Protein AF-A0A2A4NYG7-F1 (afdb_monomer_lite)

Secondary structure (DSSP, 8-state):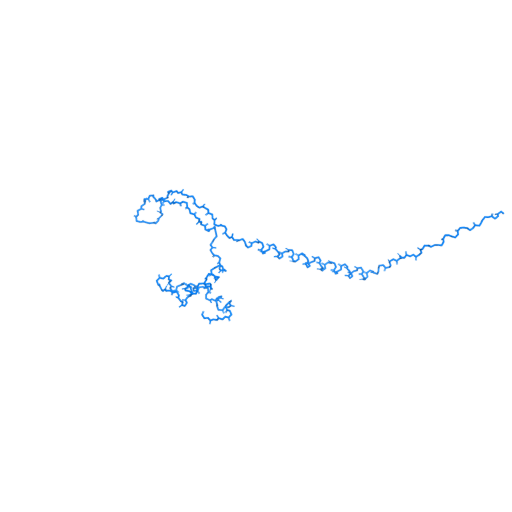
-------------------HHHHHHHHHHHHHHHHHHHHHHHHHHHHHT------EEEPPEEE--SSSS--PPEEE--EEE-SSPPPHHHHHHHHHH-GGGSTTTS-TTT--TTTTGGGHHHHHHH-SS--

pLDDT: mean 77.22, std 18.66, range [37.69, 97.88]

Radius of gyration: 35.85 Å; chains: 1; bounding box: 43×111×73 Å

Sequence (131 aa):
MLILKKRGLLPSFFRISTNKRTYRSIKMDRIMNIIVLISLLLTSIVIAAQGNSAMKIVKAGRFVPLYGSDSTAVYVRDFMMDVYPVSQQKNLEFVAKYSKWRRSNVLALFADKNYLRKNIRYTSLSMPNGL

Foldseek 3Di:
DDDDDDDPDDDPPDPPPPDPVNVVVVVVVVVVVVVVVVVVVVVVVVVVPPDDQFWDKDAWDWDQDPDDPDSDIDTDHIDTGGPDPDDPVNVVVVCVVPVCLPPVNDDCVVDPPCRCVVVVVVVVVPDPDDD

Structure (mmCIF, N/CA/C/O backbone):
data_AF-A0A2A4NYG7-F1
#
_entry.id   AF-A0A2A4NYG7-F1
#
loop_
_atom_site.group_PDB
_atom_site.id
_atom_site.type_symbol
_atom_site.label_atom_id
_atom_site.label_alt_id
_atom_site.label_comp_id
_atom_site.label_asym_id
_atom_site.label_entity_id
_atom_site.label_seq_id
_atom_site.pdbx_PDB_ins_code
_atom_site.Cartn_x
_atom_site.Cartn_y
_atom_site.Cartn_z
_atom_site.occupancy
_atom_site.B_iso_or_equiv
_atom_site.auth_seq_id
_atom_site.auth_comp_id
_atom_site.auth_asym_id
_atom_site.auth_atom_id
_atom_site.pdbx_PDB_model_num
ATOM 1 N N . MET A 1 1 ? -4.332 91.429 53.562 1.00 40.81 1 MET A N 1
ATOM 2 C CA . MET A 1 1 ? -4.428 91.346 52.090 1.00 40.81 1 MET A CA 1
ATOM 3 C C . MET A 1 1 ? -5.025 89.989 51.733 1.00 40.81 1 MET A C 1
ATOM 5 O O . MET A 1 1 ? -4.363 88.975 51.907 1.00 40.81 1 MET A O 1
ATOM 9 N N . LEU A 1 2 ? -6.318 89.970 51.389 1.00 39.88 2 LEU A N 1
ATOM 10 C CA . LEU A 1 2 ? -7.054 88.788 50.926 1.00 39.88 2 LEU A CA 1
ATOM 11 C C . LEU A 1 2 ? -6.477 88.295 49.598 1.00 39.88 2 LEU A C 1
ATOM 13 O O . LEU A 1 2 ? -6.427 89.111 48.687 1.00 39.88 2 LEU A O 1
ATOM 17 N N . ILE A 1 3 ? -6.220 86.989 49.440 1.00 43.78 3 ILE A N 1
ATOM 18 C CA . ILE A 1 3 ? -6.522 86.277 48.184 1.00 43.78 3 ILE A CA 1
ATOM 19 C C . ILE A 1 3 ? -7.054 84.872 48.504 1.00 43.78 3 ILE A C 1
ATOM 21 O O . ILE A 1 3 ? -6.492 84.103 49.279 1.00 43.78 3 ILE A O 1
ATOM 25 N N . LEU A 1 4 ? -8.200 84.597 47.890 1.00 39.00 4 LEU A N 1
ATOM 26 C CA . LEU A 1 4 ? -9.071 83.441 48.007 1.00 39.00 4 LEU A CA 1
ATOM 27 C C . LEU A 1 4 ? -8.573 82.213 47.221 1.00 39.00 4 LEU A C 1
ATOM 29 O O . LEU A 1 4 ? -8.166 82.312 46.071 1.00 39.00 4 LEU A O 1
ATOM 33 N N . LYS A 1 5 ? -8.756 81.039 47.838 1.00 46.88 5 LYS A N 1
ATOM 34 C CA . LYS A 1 5 ? -9.448 79.850 47.298 1.00 46.88 5 LYS A CA 1
ATOM 35 C C . LYS A 1 5 ? -9.287 79.561 45.792 1.00 46.88 5 LYS A C 1
ATOM 37 O O . LYS A 1 5 ? -10.016 80.105 44.969 1.00 46.88 5 LYS A O 1
ATOM 42 N N . LYS A 1 6 ? -8.557 78.486 45.470 1.00 45.91 6 LYS A N 1
ATOM 43 C CA . LYS A 1 6 ? -8.912 77.609 44.340 1.00 45.91 6 LYS A CA 1
ATOM 44 C C . LYS A 1 6 ? -9.155 76.185 44.846 1.00 45.91 6 LYS A C 1
ATOM 46 O O . LYS A 1 6 ? -8.241 75.383 44.991 1.00 45.91 6 LYS A O 1
ATOM 51 N N . ARG A 1 7 ? -10.424 75.893 45.156 1.00 48.53 7 ARG A N 1
ATOM 52 C CA . ARG A 1 7 ? -10.937 74.523 45.290 1.00 48.53 7 ARG A CA 1
ATOM 53 C C . ARG A 1 7 ? -11.093 73.956 43.878 1.00 48.53 7 ARG A C 1
ATOM 55 O O . ARG A 1 7 ? -12.032 74.332 43.186 1.00 48.53 7 ARG A O 1
ATOM 62 N N . GLY A 1 8 ? -10.182 73.080 43.465 1.00 45.66 8 GLY A N 1
ATOM 63 C CA . GLY A 1 8 ? -10.391 72.170 42.339 1.00 45.66 8 GLY A CA 1
ATOM 64 C C . GLY A 1 8 ? -11.018 70.877 42.853 1.00 45.66 8 GLY A C 1
ATOM 65 O O . GLY A 1 8 ? -10.318 70.013 43.370 1.00 45.66 8 GLY A O 1
ATOM 66 N N . LEU A 1 9 ? -12.344 70.787 42.778 1.00 48.47 9 LEU A N 1
ATOM 67 C CA . LEU A 1 9 ? -13.131 69.597 43.092 1.00 48.47 9 LEU A CA 1
ATOM 68 C C . LEU A 1 9 ? -13.147 68.650 41.876 1.00 48.47 9 LEU A C 1
ATOM 70 O O . LEU A 1 9 ? -13.833 68.948 40.910 1.00 48.47 9 LEU A O 1
ATOM 74 N N . LEU A 1 10 ? -12.398 67.542 42.003 1.00 54.53 10 LEU A N 1
ATOM 75 C CA . LEU A 1 10 ? -12.658 66.147 41.576 1.00 54.53 10 LEU A CA 1
ATOM 76 C C . LEU A 1 10 ? -12.933 65.842 40.075 1.00 54.53 10 LEU A C 1
ATOM 78 O O . LEU A 1 10 ? -13.597 66.593 39.375 1.00 54.53 10 LEU A O 1
ATOM 82 N N . PRO A 1 11 ? -12.478 64.670 39.584 1.00 43.66 11 PRO A N 1
ATOM 83 C CA . PRO A 1 11 ? -13.258 63.467 39.838 1.00 43.66 11 PRO A CA 1
ATOM 84 C C . PRO A 1 11 ? -12.432 62.379 40.533 1.00 43.66 11 PRO A C 1
ATOM 86 O O . PRO A 1 11 ? -11.505 61.797 39.974 1.00 43.66 11 PRO A O 1
ATOM 89 N N . SER A 1 12 ? -12.848 62.031 41.747 1.00 56.56 12 SER A N 1
ATOM 90 C CA . SER A 1 12 ? -12.630 60.718 42.348 1.00 56.56 12 SER A CA 1
ATOM 91 C C . SER A 1 12 ? -13.441 59.684 41.565 1.00 56.56 12 SER A C 1
ATOM 93 O O . SER A 1 12 ? -14.465 59.204 42.044 1.00 56.56 12 SER A O 1
ATOM 95 N N . PHE A 1 13 ? -13.050 59.390 40.330 1.00 51.66 13 PHE A N 1
ATOM 96 C CA . PHE A 1 13 ? -13.732 58.389 39.526 1.00 51.66 13 PHE A CA 1
ATOM 97 C C . PHE A 1 13 ? -12.738 57.333 39.073 1.00 51.66 13 PHE A C 1
ATOM 99 O O . PHE A 1 13 ? -11.711 57.611 38.464 1.00 51.66 13 PHE A O 1
ATOM 106 N N . PHE A 1 14 ? -13.097 56.1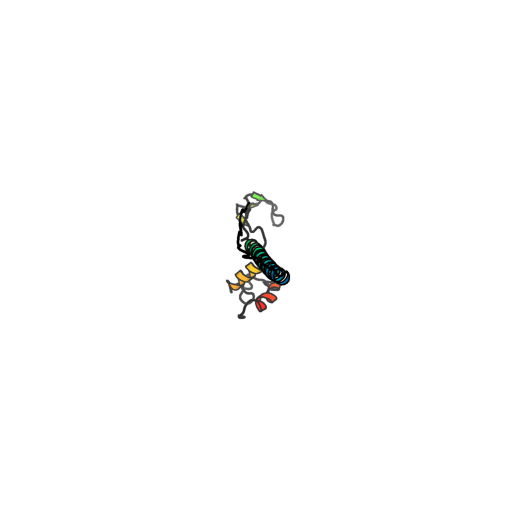03 39.434 1.00 50.50 14 PHE A N 1
ATOM 107 C CA . PHE A 1 14 ? -12.448 54.852 39.079 1.00 50.50 14 PHE A CA 1
ATOM 108 C C . PHE A 1 14 ? -11.095 54.565 39.744 1.00 50.50 14 PHE A C 1
ATOM 110 O O . PHE A 1 14 ? -10.102 54.225 39.106 1.00 50.50 14 PHE A O 1
ATOM 117 N N . ARG A 1 15 ? -11.099 54.501 41.084 1.00 48.84 15 ARG A N 1
ATOM 118 C CA . ARG A 1 15 ? -10.218 53.537 41.756 1.00 48.84 15 ARG A CA 1
ATOM 119 C C . ARG A 1 15 ? -10.778 52.146 41.456 1.00 48.84 15 ARG A C 1
ATOM 121 O O . ARG A 1 15 ? -11.631 51.653 42.190 1.00 48.84 15 ARG A O 1
ATOM 128 N N . ILE A 1 16 ? -10.338 51.530 40.356 1.00 56.56 16 ILE A N 1
ATOM 129 C CA . ILE A 1 16 ? -10.585 50.106 40.118 1.00 56.56 16 ILE A CA 1
ATOM 130 C C . ILE A 1 16 ? -9.847 49.377 41.237 1.00 56.56 16 ILE A C 1
ATOM 132 O O . ILE A 1 16 ? -8.643 49.141 41.168 1.00 56.56 16 ILE A O 1
ATOM 136 N N . SER A 1 17 ? -10.564 49.073 42.315 1.00 53.19 17 SER A N 1
ATOM 137 C CA . SER A 1 17 ? -10.113 48.122 43.317 1.00 53.19 17 SER A CA 1
ATOM 138 C C . SER A 1 17 ? -10.115 46.758 42.640 1.00 53.19 17 SER A C 1
ATOM 140 O O . SER A 1 17 ? -11.095 46.015 42.683 1.00 53.19 17 SER A O 1
ATOM 142 N N . THR A 1 18 ? -9.045 46.447 41.908 1.00 58.91 18 THR A N 1
ATOM 143 C CA . THR A 1 18 ? -8.861 45.117 41.343 1.00 58.91 18 THR A CA 1
ATOM 144 C C . THR A 1 18 ? -8.604 44.179 42.510 1.00 58.91 18 THR A C 1
ATOM 146 O O . THR A 1 18 ? -7.483 44.058 43.010 1.00 58.91 18 THR A O 1
ATOM 149 N N . ASN A 1 19 ? -9.662 43.532 42.987 1.00 59.84 19 ASN A N 1
ATOM 150 C CA . ASN A 1 19 ? -9.544 42.477 43.973 1.00 59.84 19 ASN A CA 1
ATOM 151 C C . ASN A 1 19 ? -8.627 41.383 43.397 1.00 59.84 19 ASN A C 1
ATOM 153 O O . ASN A 1 19 ? -8.894 40.832 42.324 1.00 59.84 19 ASN A O 1
ATOM 157 N N . LYS A 1 20 ? -7.535 41.065 44.108 1.00 60.97 20 LYS A N 1
ATOM 158 C CA . LYS A 1 20 ? -6.552 40.044 43.701 1.00 60.97 20 LYS A CA 1
ATOM 159 C C . LYS A 1 20 ? -7.214 38.687 43.414 1.00 60.97 20 LYS A C 1
ATOM 161 O O . LYS A 1 20 ? -6.714 37.934 42.582 1.00 60.97 20 LYS A O 1
ATOM 166 N N . ARG A 1 21 ? -8.352 38.389 44.060 1.00 63.22 21 ARG A N 1
ATOM 167 C CA . ARG A 1 21 ? -9.145 37.168 43.847 1.00 63.22 21 ARG A CA 1
ATOM 168 C C . ARG A 1 21 ? -9.838 37.163 42.474 1.00 63.22 21 ARG A C 1
ATOM 170 O O . ARG A 1 21 ? -9.776 36.157 41.776 1.00 63.22 21 ARG A O 1
ATOM 177 N N . THR A 1 22 ? -10.395 38.295 42.044 1.00 63.28 22 THR A N 1
ATOM 178 C CA . THR A 1 22 ? -11.051 38.449 40.731 1.00 63.28 22 THR A CA 1
ATOM 179 C C . THR A 1 22 ? -10.038 38.454 39.585 1.00 63.28 22 THR A C 1
ATOM 181 O O . THR A 1 22 ? -10.245 37.777 38.582 1.00 63.28 22 THR A O 1
ATOM 184 N N . TYR A 1 23 ? -8.893 39.132 39.755 1.00 62.28 23 TYR A N 1
ATOM 185 C CA . TYR A 1 23 ? -7.794 39.084 38.778 1.00 62.28 23 TYR A CA 1
ATOM 186 C C . TYR A 1 23 ? -7.253 37.659 38.600 1.00 62.28 23 TYR A C 1
ATOM 188 O O . TYR A 1 23 ? -6.973 37.238 37.479 1.00 62.28 23 TYR A O 1
ATOM 196 N N . ARG A 1 24 ? -7.149 36.887 39.693 1.00 73.75 24 ARG A N 1
ATOM 197 C CA . ARG A 1 24 ? -6.744 35.478 39.638 1.00 73.75 24 ARG A CA 1
ATOM 198 C C . ARG A 1 24 ? -7.759 34.634 38.856 1.00 73.75 24 ARG A C 1
ATOM 200 O O . ARG A 1 24 ? -7.315 33.868 38.015 1.00 73.75 24 ARG A O 1
ATOM 207 N N . SER A 1 25 ? -9.068 34.812 39.061 1.00 73.62 25 SER A N 1
ATOM 208 C CA . SER A 1 25 ? -10.114 34.078 38.317 1.00 73.62 25 SER A CA 1
ATOM 209 C C . SER A 1 25 ? -10.063 34.355 36.812 1.00 73.62 25 SER A C 1
ATOM 211 O O . SER A 1 25 ? -9.862 33.438 36.029 1.00 73.62 25 SER A O 1
ATOM 213 N N . ILE A 1 26 ? -10.101 35.631 36.411 1.00 77.50 26 ILE A N 1
ATOM 214 C CA . ILE A 1 26 ? -10.074 36.037 34.993 1.00 77.50 26 ILE A CA 1
ATOM 215 C C . ILE A 1 26 ? -8.778 35.576 34.309 1.00 77.50 26 ILE A C 1
ATOM 217 O O . ILE A 1 26 ? -8.772 35.213 33.133 1.00 77.50 26 ILE A O 1
ATOM 221 N N . LYS A 1 27 ? -7.654 35.584 35.038 1.00 81.06 27 LYS A N 1
ATOM 222 C CA . LYS A 1 27 ? -6.381 35.055 34.541 1.00 81.06 27 LYS A CA 1
ATOM 223 C C . LYS A 1 27 ? -6.458 33.544 34.293 1.00 81.06 27 LYS A C 1
ATOM 225 O O . LYS A 1 27 ? -5.925 33.103 33.282 1.00 81.06 27 LYS A O 1
ATOM 230 N N . MET A 1 28 ? -7.120 32.776 35.162 1.00 80.50 28 MET A N 1
ATOM 231 C CA . MET A 1 28 ? -7.301 31.330 34.973 1.00 80.50 28 MET A CA 1
ATOM 232 C C . MET A 1 28 ? -8.226 31.010 33.796 1.00 80.50 28 MET A C 1
ATOM 234 O O . MET A 1 28 ? -7.895 30.128 33.010 1.00 80.50 28 MET A O 1
ATOM 238 N N . ASP A 1 29 ? -9.300 31.776 33.594 1.00 85.12 29 ASP A N 1
ATOM 239 C CA . ASP A 1 29 ? -10.206 31.595 32.448 1.00 85.12 29 ASP A CA 1
ATOM 240 C C . ASP A 1 29 ? -9.492 31.881 31.117 1.00 85.12 29 ASP A C 1
ATOM 242 O O . ASP A 1 29 ? -9.617 31.138 30.144 1.00 85.12 29 ASP A O 1
ATOM 246 N N . ARG A 1 30 ? -8.651 32.924 31.085 1.00 85.94 30 ARG A N 1
ATOM 247 C CA . ARG A 1 30 ? -7.798 33.227 29.925 1.00 85.94 30 ARG A CA 1
ATOM 248 C C . ARG A 1 30 ? -6.768 32.129 29.666 1.00 85.94 30 ARG A C 1
ATOM 250 O O . ARG A 1 30 ? -6.548 31.783 28.511 1.00 85.94 30 ARG A O 1
ATOM 257 N N . ILE A 1 31 ? -6.158 31.574 30.715 1.00 91.75 31 ILE A N 1
ATOM 258 C CA . ILE A 1 31 ? -5.219 30.450 30.591 1.00 91.75 31 ILE A CA 1
ATOM 259 C C . ILE A 1 31 ? -5.939 29.210 30.045 1.00 91.75 31 ILE A C 1
ATOM 261 O O . ILE A 1 31 ? -5.431 28.588 29.116 1.00 91.75 31 ILE A O 1
ATOM 265 N N . MET A 1 32 ? -7.133 28.884 30.547 1.00 89.38 32 MET A N 1
ATOM 266 C CA . MET A 1 32 ? -7.924 27.763 30.031 1.00 89.38 32 MET A CA 1
ATOM 267 C C . MET A 1 32 ? -8.304 27.953 28.561 1.00 89.38 32 MET A C 1
ATOM 269 O O . MET A 1 32 ? -8.103 27.041 27.764 1.00 89.38 32 MET A O 1
ATOM 273 N N . ASN A 1 33 ? -8.761 29.143 28.167 1.00 88.81 33 ASN A N 1
ATOM 274 C CA . ASN A 1 33 ? -9.096 29.422 26.769 1.00 88.81 33 ASN A CA 1
ATOM 275 C C . ASN A 1 33 ? -7.872 29.309 25.849 1.00 88.81 33 ASN A C 1
ATOM 277 O O . ASN A 1 33 ? -7.981 28.770 24.751 1.00 88.81 33 ASN A O 1
ATOM 281 N N . ILE A 1 34 ? -6.694 29.752 26.301 1.00 94.75 34 ILE A N 1
ATOM 282 C CA . ILE A 1 34 ? -5.442 29.584 25.550 1.00 94.75 34 ILE A CA 1
ATOM 283 C C . ILE A 1 34 ? -5.095 28.097 25.397 1.00 94.75 34 ILE A C 1
ATOM 285 O O . ILE A 1 34 ? -4.736 27.674 24.302 1.00 94.75 34 ILE A O 1
ATOM 289 N N . ILE A 1 35 ? -5.248 27.284 26.446 1.00 95.56 35 ILE A N 1
ATOM 290 C CA . ILE A 1 35 ? -4.999 25.834 26.381 1.00 95.56 35 ILE A CA 1
ATOM 291 C C . ILE A 1 35 ? -5.956 25.151 25.396 1.00 95.56 35 ILE A C 1
ATOM 293 O O . ILE A 1 35 ? -5.524 24.309 24.607 1.00 95.56 35 ILE A O 1
ATOM 297 N N . VAL A 1 36 ? -7.237 25.527 25.398 1.00 95.56 36 VAL A N 1
ATOM 298 C CA . VAL A 1 36 ? -8.234 24.998 24.454 1.00 95.56 36 VAL A CA 1
ATOM 299 C C . VAL A 1 36 ? -7.882 25.386 23.016 1.00 95.56 36 VAL A C 1
ATOM 301 O O . VAL A 1 36 ? -7.895 24.527 22.136 1.00 95.56 36 VAL A O 1
ATOM 304 N N . LEU A 1 37 ? -7.488 26.640 22.773 1.00 93.75 37 LEU A N 1
ATOM 305 C CA . LEU A 1 37 ? -7.065 27.104 21.447 1.00 93.75 37 LEU A CA 1
ATOM 306 C C . LEU A 1 37 ? -5.788 26.405 20.964 1.00 93.75 37 LEU A C 1
ATOM 308 O O . LEU A 1 37 ? -5.712 26.020 19.800 1.00 93.75 37 LEU A O 1
ATOM 312 N N . ILE A 1 38 ? -4.813 26.180 21.849 1.00 93.94 38 ILE A N 1
ATOM 313 C CA . ILE A 1 38 ? -3.602 25.413 21.528 1.00 93.94 38 ILE A CA 1
ATOM 314 C C . ILE A 1 38 ? -3.964 23.957 21.219 1.00 93.94 38 ILE A C 1
ATOM 316 O O . ILE A 1 38 ? -3.473 23.407 20.241 1.00 93.94 38 ILE A O 1
ATOM 320 N N . SER A 1 39 ? -4.859 23.341 21.991 1.00 90.62 39 SER A N 1
ATOM 321 C CA . SER A 1 39 ? -5.304 21.961 21.750 1.00 90.62 39 SER A CA 1
ATOM 322 C C . SER A 1 39 ? -6.013 21.827 20.396 1.00 90.62 39 SER A C 1
ATOM 324 O O . SER A 1 39 ? -5.723 20.911 19.626 1.00 90.62 39 SER A O 1
ATOM 326 N N . LEU A 1 40 ? -6.879 22.785 20.051 1.00 90.69 40 LEU A N 1
ATOM 327 C CA . LEU A 1 40 ? -7.522 22.868 18.736 1.00 90.69 40 LEU A CA 1
ATOM 328 C C . LEU A 1 40 ? -6.494 23.067 17.613 1.00 90.69 40 LEU A C 1
ATOM 330 O O . LEU A 1 40 ? -6.557 22.378 16.595 1.00 90.69 40 LEU A O 1
ATOM 334 N N . LEU A 1 41 ? -5.498 23.932 17.813 1.00 89.06 41 LEU A N 1
ATOM 335 C CA . LEU A 1 41 ? -4.431 24.150 16.838 1.00 89.06 41 LEU A CA 1
ATOM 336 C C . LEU A 1 41 ? -3.604 22.872 16.611 1.00 89.06 41 LEU A C 1
ATOM 338 O O . LEU A 1 41 ? -3.371 22.487 15.466 1.00 89.06 41 LEU A O 1
ATOM 342 N N . LEU A 1 42 ? -3.234 22.164 17.682 1.00 87.31 42 LEU A N 1
ATOM 343 C CA . LEU A 1 42 ? -2.454 20.923 17.613 1.00 87.31 42 LEU A CA 1
ATOM 344 C C . LEU A 1 42 ? -3.197 19.801 16.872 1.00 87.31 42 LEU A C 1
ATOM 346 O O . LEU A 1 42 ? -2.584 19.071 16.094 1.00 87.31 42 LEU A O 1
ATOM 350 N N . THR A 1 43 ? -4.516 19.680 17.054 1.00 83.00 43 THR A N 1
ATOM 351 C CA . THR A 1 43 ? -5.314 18.651 16.357 1.00 83.00 43 THR A CA 1
ATOM 352 C C . THR A 1 43 ? -5.427 18.888 14.847 1.00 83.00 43 THR A C 1
ATOM 354 O O . THR A 1 43 ? -5.443 17.924 14.082 1.00 83.00 43 THR A O 1
ATOM 357 N N . SER A 1 44 ? -5.426 20.145 14.388 1.00 79.94 44 SER A N 1
ATOM 358 C CA . SER A 1 44 ? -5.525 20.464 12.953 1.00 79.94 44 SER A CA 1
ATOM 359 C C . SER A 1 44 ? -4.303 20.014 12.134 1.00 79.94 44 SER A C 1
ATOM 361 O O . SER A 1 44 ? -4.446 19.581 10.990 1.00 79.94 44 SER A O 1
ATOM 363 N N . ILE A 1 45 ? -3.110 20.024 12.740 1.00 78.38 45 ILE A N 1
ATOM 364 C CA . ILE A 1 45 ? -1.850 19.613 12.098 1.00 78.38 45 ILE A CA 1
ATOM 365 C C . ILE A 1 45 ? -1.859 18.109 11.774 1.00 78.38 45 ILE A C 1
ATOM 367 O O . ILE A 1 45 ? -1.370 17.693 10.725 1.00 78.38 45 ILE A O 1
ATOM 371 N N . VAL A 1 46 ? -2.460 17.286 12.639 1.00 75.94 46 VAL A N 1
ATOM 372 C CA . VAL A 1 46 ? -2.521 15.823 12.462 1.00 75.94 46 VAL A CA 1
ATOM 373 C C . VAL A 1 46 ? -3.427 15.428 11.290 1.00 75.94 46 VAL A C 1
ATOM 375 O O . VAL A 1 46 ? -3.134 14.467 10.580 1.00 75.94 46 VAL A O 1
ATOM 378 N N . ILE A 1 47 ? -4.504 16.180 11.045 1.00 68.38 47 ILE A N 1
ATOM 379 C CA . ILE A 1 47 ? -5.427 15.927 9.925 1.00 68.38 47 ILE A CA 1
ATOM 380 C C . ILE A 1 47 ? -4.749 16.260 8.588 1.00 68.38 47 ILE A C 1
ATOM 382 O O . ILE A 1 47 ? -4.845 15.483 7.640 1.00 68.38 47 ILE A O 1
ATOM 386 N N . ALA A 1 48 ? -3.999 17.364 8.522 1.00 63.53 48 ALA A N 1
ATOM 387 C CA . ALA A 1 48 ? -3.276 17.776 7.317 1.00 63.53 48 ALA A CA 1
ATOM 388 C C . ALA A 1 48 ? -2.128 16.822 6.922 1.00 63.53 48 ALA A C 1
ATOM 390 O O . ALA A 1 48 ? -1.713 16.800 5.765 1.00 63.53 48 ALA A O 1
ATOM 391 N N . ALA A 1 49 ? -1.627 16.011 7.859 1.00 60.03 49 ALA A N 1
ATOM 392 C CA . ALA A 1 49 ? -0.562 15.040 7.611 1.00 60.03 49 ALA A CA 1
ATOM 393 C C . ALA A 1 49 ? -1.039 13.747 6.919 1.00 60.03 49 ALA A C 1
ATOM 395 O O . ALA A 1 49 ? -0.210 12.939 6.496 1.00 60.03 49 ALA A O 1
ATOM 396 N N . GLN A 1 50 ? -2.353 13.534 6.768 1.00 63.47 50 GLN A N 1
ATOM 397 C CA . GLN A 1 50 ? -2.902 12.386 6.038 1.00 63.47 50 GLN A CA 1
ATOM 398 C C . GLN A 1 50 ? -2.829 12.629 4.524 1.00 63.47 50 GLN A C 1
ATOM 400 O O . GLN A 1 50 ? -3.831 12.805 3.836 1.00 63.47 50 GLN A O 1
ATOM 405 N N . GLY A 1 51 ? -1.605 12.682 4.000 1.00 58.66 51 GLY A N 1
ATOM 406 C CA . GLY A 1 51 ? -1.357 12.867 2.579 1.00 58.66 51 GLY A CA 1
ATOM 407 C C . GLY A 1 51 ? -1.854 11.676 1.762 1.00 58.66 51 GLY A C 1
ATOM 408 O O . GLY A 1 51 ? -1.548 10.516 2.052 1.00 58.66 51 GLY A O 1
ATOM 409 N N . ASN A 1 52 ? -2.573 11.960 0.677 1.00 62.41 52 ASN A N 1
ATOM 410 C CA . ASN A 1 52 ? -2.712 11.010 -0.418 1.00 62.41 52 ASN A CA 1
ATOM 411 C C . ASN A 1 52 ? -1.302 10.630 -0.886 1.00 62.41 52 ASN A C 1
ATOM 413 O O . ASN A 1 52 ? -0.590 11.491 -1.396 1.00 62.41 52 ASN A O 1
ATOM 417 N N . SER A 1 53 ? -0.883 9.372 -0.679 1.00 66.62 53 SER A N 1
ATOM 418 C CA . SER A 1 53 ? 0.379 8.860 -1.231 1.00 66.62 53 SER A CA 1
ATOM 419 C C . SER A 1 53 ? 0.439 9.189 -2.717 1.00 66.62 53 SER A C 1
ATOM 421 O O . SER A 1 53 ? -0.276 8.588 -3.516 1.00 66.62 53 SER A O 1
ATOM 423 N N . ALA A 1 54 ? 1.271 10.161 -3.075 1.00 79.06 54 ALA A N 1
ATOM 424 C CA . ALA A 1 54 ? 1.538 10.472 -4.461 1.00 79.06 54 ALA A CA 1
ATOM 425 C C . ALA A 1 54 ? 2.351 9.313 -5.040 1.00 79.06 54 ALA A C 1
ATOM 427 O O . ALA A 1 54 ? 3.442 9.007 -4.548 1.00 79.06 54 ALA A O 1
ATOM 428 N N . MET A 1 55 ? 1.813 8.656 -6.066 1.00 91.75 55 MET A N 1
ATOM 429 C CA . MET A 1 55 ? 2.596 7.729 -6.874 1.00 91.75 55 MET A CA 1
ATOM 430 C C . MET A 1 55 ? 3.775 8.480 -7.501 1.00 91.75 55 MET A C 1
ATOM 432 O O . MET A 1 55 ? 3.646 9.643 -7.891 1.00 91.75 55 MET A O 1
ATOM 436 N N . LYS A 1 56 ? 4.925 7.816 -7.608 1.00 94.56 56 LYS A N 1
ATOM 437 C CA . LYS A 1 56 ? 6.098 8.342 -8.309 1.00 94.56 56 LYS A CA 1
ATOM 438 C C . LYS A 1 56 ? 6.303 7.620 -9.630 1.00 94.56 56 LYS A C 1
ATOM 440 O O . LYS A 1 56 ? 6.032 6.429 -9.745 1.00 94.56 56 LYS A O 1
ATOM 445 N N . ILE A 1 57 ? 6.822 8.354 -10.611 1.00 96.31 57 ILE A N 1
ATOM 446 C CA . ILE A 1 57 ? 7.215 7.789 -11.901 1.00 96.31 57 ILE A CA 1
ATOM 447 C C . ILE A 1 57 ? 8.515 7.007 -11.713 1.00 96.31 57 ILE A C 1
ATOM 449 O O . ILE A 1 57 ? 9.532 7.571 -11.306 1.00 96.31 57 ILE A O 1
ATOM 453 N N . VAL A 1 58 ? 8.483 5.728 -12.061 1.00 96.06 58 VAL A N 1
ATOM 454 C CA . VAL A 1 58 ? 9.660 4.902 -12.311 1.00 96.06 58 VAL A CA 1
ATOM 455 C C . VAL A 1 58 ? 10.011 5.053 -13.786 1.00 96.06 58 VAL A C 1
ATOM 457 O O . VAL A 1 58 ? 9.161 4.850 -14.654 1.00 96.06 58 VAL A O 1
ATOM 460 N N . LYS A 1 59 ? 11.248 5.465 -14.069 1.00 97.44 59 LYS A N 1
ATOM 461 C CA . LYS A 1 59 ? 11.725 5.696 -15.435 1.00 97.44 59 LYS A CA 1
ATOM 462 C C . LYS A 1 59 ? 12.036 4.390 -16.152 1.00 97.44 59 LYS A C 1
ATOM 464 O O . LYS A 1 59 ? 12.460 3.418 -15.530 1.00 97.44 59 LYS A O 1
ATOM 469 N N . ALA A 1 60 ? 11.842 4.400 -17.465 1.00 96.81 60 ALA A N 1
ATOM 470 C CA . ALA A 1 60 ? 12.146 3.289 -18.338 1.00 96.81 60 ALA A CA 1
ATOM 471 C C . ALA A 1 60 ? 13.628 2.925 -18.279 1.00 96.81 60 ALA A C 1
ATOM 473 O O . ALA A 1 60 ? 14.504 3.775 -18.106 1.00 96.81 60 ALA A O 1
ATOM 474 N N . GLY A 1 61 ? 13.906 1.645 -18.492 1.00 95.94 61 GLY A N 1
ATOM 475 C CA . GLY A 1 61 ? 15.261 1.125 -18.465 1.00 95.94 61 GLY A CA 1
ATOM 476 C C . GLY A 1 61 ? 15.320 -0.348 -18.823 1.00 95.94 61 GLY A C 1
ATOM 477 O O . GLY A 1 61 ? 14.299 -1.000 -19.054 1.00 95.94 61 GLY A O 1
ATOM 478 N N . ARG A 1 62 ? 16.545 -0.873 -18.876 1.00 95.12 62 ARG A N 1
ATOM 479 C CA . ARG A 1 62 ? 16.796 -2.311 -18.977 1.00 95.12 62 ARG A CA 1
ATOM 480 C C . ARG A 1 62 ? 17.408 -2.804 -17.678 1.00 95.12 62 ARG A C 1
ATOM 482 O O . ARG A 1 62 ? 18.296 -2.147 -17.143 1.00 95.12 62 ARG A O 1
ATOM 489 N N . PHE A 1 63 ? 16.961 -3.956 -17.199 1.00 92.44 63 PHE A N 1
ATOM 490 C CA . PHE A 1 63 ? 17.572 -4.624 -16.054 1.00 92.44 63 PHE A CA 1
ATOM 491 C C . PHE A 1 63 ? 17.604 -6.137 -16.278 1.00 92.44 63 PHE A C 1
ATOM 493 O O . PHE A 1 63 ? 16.843 -6.669 -17.088 1.00 92.44 63 PHE A O 1
ATOM 500 N N . VAL A 1 64 ? 18.508 -6.822 -15.583 1.00 93.31 64 VAL A N 1
ATOM 501 C CA . VAL A 1 64 ? 18.584 -8.288 -15.574 1.00 93.31 64 VAL A CA 1
ATOM 502 C C . VAL A 1 64 ? 17.850 -8.779 -14.322 1.00 93.31 64 VAL A C 1
ATOM 504 O O . VAL A 1 64 ? 18.276 -8.437 -13.215 1.00 93.31 64 VAL A O 1
ATOM 507 N N . PRO A 1 65 ? 16.733 -9.517 -14.452 1.00 91.94 65 PRO A N 1
ATOM 508 C CA . PRO A 1 65 ? 16.025 -10.060 -13.299 1.00 91.94 65 PRO A CA 1
ATOM 509 C C . PRO A 1 65 ? 16.898 -11.042 -12.510 1.00 91.94 65 PRO A C 1
ATOM 511 O O . PRO A 1 65 ? 17.594 -11.866 -13.094 1.00 91.94 65 PRO A O 1
ATOM 514 N N . LEU A 1 66 ? 16.824 -10.986 -11.176 1.00 88.50 66 LEU A N 1
ATOM 515 C CA . LEU A 1 66 ? 17.497 -11.960 -10.300 1.00 88.50 66 LEU A CA 1
ATOM 516 C C . LEU A 1 66 ? 16.847 -13.350 -10.354 1.00 88.50 66 LEU A C 1
ATOM 518 O O . LEU A 1 66 ? 17.489 -14.344 -10.034 1.00 88.50 66 LEU A O 1
ATOM 522 N N . TYR A 1 67 ? 15.573 -13.409 -10.743 1.00 85.38 67 TYR A N 1
ATOM 523 C CA . TYR A 1 67 ? 14.793 -14.633 -10.854 1.00 85.38 67 TYR A CA 1
ATOM 524 C C . TYR A 1 67 ? 14.165 -14.701 -12.245 1.00 85.38 67 TYR A C 1
ATOM 526 O O . TYR A 1 67 ? 13.611 -13.712 -12.727 1.00 85.38 67 TYR A O 1
ATOM 534 N N . GLY A 1 68 ? 14.244 -15.869 -12.874 1.00 77.25 68 GLY A N 1
ATOM 535 C CA . GLY A 1 68 ? 13.771 -16.118 -14.231 1.00 77.25 68 GLY A CA 1
ATOM 536 C C . GLY A 1 68 ? 14.582 -17.235 -14.882 1.00 77.25 68 GLY A C 1
ATOM 537 O O . GLY A 1 68 ? 15.665 -17.570 -14.408 1.00 77.25 68 GLY A O 1
ATOM 538 N N . SER A 1 69 ? 14.040 -17.822 -15.945 1.00 67.44 69 SER A N 1
ATOM 539 C CA . SER A 1 69 ? 14.693 -18.896 -16.705 1.00 67.44 69 SER A CA 1
ATOM 540 C C . SER A 1 69 ? 15.954 -18.409 -17.426 1.00 67.44 69 SER A C 1
ATOM 542 O O . SER A 1 69 ? 16.918 -19.153 -17.579 1.00 67.44 69 SER A O 1
ATOM 544 N N . ASP A 1 70 ? 15.948 -17.133 -17.818 1.00 71.31 70 ASP A N 1
ATOM 545 C CA . ASP A 1 70 ? 16.930 -16.560 -18.724 1.00 71.31 70 ASP A CA 1
ATOM 546 C C . ASP A 1 70 ? 17.547 -15.326 -18.056 1.00 71.31 70 ASP A C 1
ATOM 548 O O . ASP A 1 70 ? 16.833 -14.399 -17.669 1.00 71.31 70 ASP A O 1
ATOM 552 N N . SER A 1 71 ? 18.877 -15.254 -17.966 1.00 81.38 71 SER A N 1
ATOM 553 C CA . SER A 1 71 ? 19.602 -14.063 -17.480 1.00 81.38 71 SER A CA 1
ATOM 554 C C . SER A 1 71 ? 19.619 -12.911 -18.504 1.00 81.38 71 SER A C 1
ATOM 556 O O . SER A 1 71 ? 20.562 -12.121 -18.560 1.00 81.38 71 SER A O 1
ATOM 558 N N . THR A 1 72 ? 18.589 -12.816 -19.346 1.00 88.44 72 THR A N 1
ATOM 559 C CA . THR A 1 72 ? 18.502 -11.851 -20.445 1.00 88.44 72 THR A CA 1
ATOM 560 C C . THR A 1 72 ? 17.948 -10.516 -19.951 1.00 88.44 72 THR A C 1
ATOM 562 O O . THR A 1 72 ? 16.979 -10.460 -19.197 1.00 88.44 72 THR A O 1
ATOM 565 N N . ALA A 1 73 ? 18.544 -9.411 -20.403 1.00 91.12 73 ALA A N 1
ATOM 566 C CA . ALA A 1 73 ? 18.112 -8.069 -20.025 1.00 91.12 73 ALA A CA 1
ATOM 567 C C . ALA A 1 73 ? 16.716 -7.723 -20.581 1.00 91.12 73 ALA A C 1
ATOM 569 O O . ALA A 1 73 ? 16.513 -7.639 -21.800 1.00 91.12 73 ALA A O 1
ATOM 570 N N . VAL A 1 74 ? 15.781 -7.416 -19.681 1.00 92.38 74 VAL A N 1
ATOM 571 C CA . VAL A 1 74 ? 14.392 -7.050 -19.993 1.00 92.38 74 VAL A CA 1
ATOM 572 C C . VAL A 1 74 ? 14.240 -5.532 -20.011 1.00 92.38 74 VAL A C 1
ATOM 574 O O . VAL A 1 74 ? 14.768 -4.840 -19.143 1.00 92.38 74 VAL A O 1
ATOM 577 N N . TYR A 1 75 ? 13.513 -5.009 -21.002 1.00 94.88 75 TYR A N 1
ATOM 578 C CA . TYR A 1 75 ? 13.153 -3.591 -21.080 1.00 94.88 75 TYR A CA 1
ATOM 579 C C . TYR A 1 75 ? 11.799 -3.327 -20.412 1.00 94.88 75 TYR A C 1
ATOM 581 O O . TYR A 1 75 ? 10.821 -4.018 -20.697 1.00 94.88 75 TYR A O 1
ATOM 589 N N . VAL A 1 76 ? 11.735 -2.293 -19.573 1.00 95.56 76 VAL A N 1
ATOM 590 C CA . VAL A 1 76 ? 10.519 -1.835 -18.889 1.00 95.56 76 VAL A CA 1
ATOM 591 C C . VAL A 1 76 ? 10.270 -0.373 -19.249 1.00 95.56 76 VAL A C 1
ATOM 593 O O . VAL A 1 76 ? 11.197 0.435 -19.233 1.00 95.56 76 VAL A O 1
ATOM 596 N N . ARG A 1 77 ? 9.023 -0.041 -19.606 1.00 97.88 77 ARG A N 1
ATOM 597 C CA . ARG A 1 77 ? 8.576 1.332 -19.908 1.00 97.88 77 ARG A CA 1
ATOM 598 C C . ARG A 1 77 ? 8.337 2.133 -18.627 1.00 97.88 77 ARG A C 1
ATOM 600 O O . ARG A 1 77 ? 8.221 1.545 -17.561 1.00 97.88 77 ARG A O 1
ATOM 607 N N . ASP A 1 78 ? 8.207 3.453 -18.746 1.00 97.56 78 ASP A N 1
ATOM 608 C CA . ASP A 1 78 ? 7.799 4.317 -17.634 1.00 97.56 78 ASP A CA 1
ATOM 609 C C . ASP A 1 78 ? 6.472 3.830 -17.022 1.00 97.56 78 ASP A C 1
ATOM 611 O O . ASP A 1 78 ? 5.525 3.503 -17.743 1.00 97.56 78 ASP A O 1
ATOM 615 N N . PHE A 1 79 ? 6.389 3.808 -15.691 1.00 96.25 79 PHE A N 1
ATOM 616 C CA . PHE A 1 79 ? 5.154 3.503 -14.965 1.00 96.25 79 PHE A CA 1
ATOM 617 C C . PHE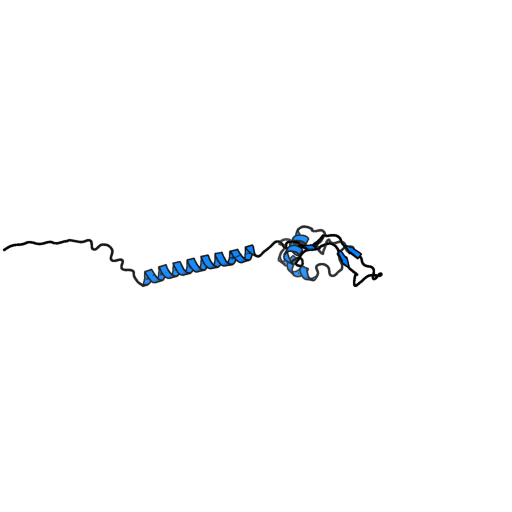 A 1 79 ? 5.092 4.243 -13.626 1.00 96.25 79 PHE A C 1
ATOM 619 O O . PHE A 1 79 ? 6.095 4.743 -13.124 1.00 96.25 79 PHE A O 1
ATOM 626 N N . MET A 1 80 ? 3.895 4.335 -13.051 1.00 95.88 80 MET A N 1
ATOM 627 C CA . MET A 1 80 ? 3.666 4.924 -11.731 1.00 95.88 80 MET A CA 1
ATOM 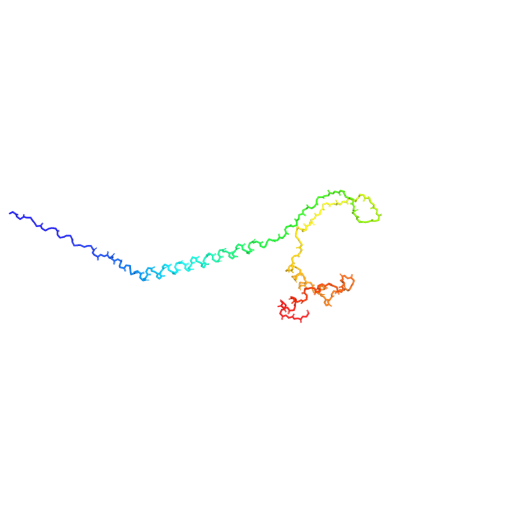628 C C . MET A 1 80 ? 3.712 3.841 -10.653 1.00 95.88 80 MET A C 1
ATOM 630 O O . MET A 1 80 ? 3.112 2.782 -10.824 1.00 95.88 80 MET A O 1
ATOM 634 N N . MET A 1 81 ? 4.380 4.115 -9.535 1.00 94.56 81 MET A N 1
ATOM 635 C CA . MET A 1 81 ? 4.452 3.208 -8.392 1.00 94.56 81 MET A CA 1
ATOM 636 C C . MET A 1 81 ? 4.164 3.949 -7.088 1.00 94.56 81 MET A C 1
ATOM 638 O O . MET A 1 81 ? 4.639 5.068 -6.874 1.00 94.56 81 MET A O 1
ATOM 642 N N . ASP A 1 82 ? 3.396 3.314 -6.205 1.00 92.25 82 ASP A N 1
ATOM 643 C CA . ASP A 1 82 ? 3.194 3.808 -4.848 1.00 92.25 82 ASP A CA 1
ATOM 644 C C . ASP A 1 82 ? 4.528 3.855 -4.095 1.00 92.25 82 ASP A C 1
ATOM 646 O O . ASP A 1 82 ? 5.277 2.880 -4.051 1.00 92.25 82 ASP A O 1
ATOM 650 N N . VAL A 1 83 ? 4.814 4.997 -3.467 1.00 91.12 83 VAL A N 1
ATOM 651 C CA . VAL A 1 83 ? 6.026 5.170 -2.646 1.00 91.12 83 VAL A CA 1
ATOM 652 C C . VAL A 1 83 ? 5.940 4.372 -1.344 1.00 91.12 83 VAL A C 1
ATOM 654 O O . VAL A 1 83 ? 6.955 3.922 -0.818 1.00 91.12 83 VAL A O 1
ATOM 657 N N . TYR A 1 84 ? 4.725 4.197 -0.824 1.00 89.50 84 TYR A N 1
ATOM 658 C CA . TYR A 1 84 ? 4.449 3.503 0.430 1.00 89.50 84 TYR A CA 1
ATOM 659 C C . TYR A 1 84 ? 3.495 2.336 0.189 1.00 89.50 84 TYR A C 1
ATOM 661 O O . TYR A 1 84 ? 2.604 2.453 -0.654 1.00 89.50 84 TYR A O 1
ATOM 669 N N . PRO A 1 85 ? 3.612 1.240 0.957 1.00 89.38 85 PRO A N 1
ATOM 670 C CA . PRO A 1 85 ? 2.648 0.154 0.877 1.00 89.38 85 PRO A CA 1
ATOM 671 C C . PRO A 1 85 ? 1.236 0.648 1.218 1.00 89.38 85 PRO A C 1
ATOM 673 O O . PRO A 1 85 ? 1.052 1.589 1.996 1.00 89.38 85 PRO A O 1
ATOM 676 N N . VAL A 1 86 ? 0.225 -0.024 0.663 1.00 87.94 86 VAL A N 1
ATOM 677 C CA . VAL A 1 86 ? -1.184 0.263 0.960 1.00 87.94 86 VAL A CA 1
ATOM 678 C C . VAL A 1 86 ? -1.420 0.167 2.470 1.00 87.94 86 VAL A C 1
ATOM 680 O O . VAL A 1 86 ? -1.136 -0.860 3.090 1.00 87.94 86 VAL A O 1
ATOM 683 N N . SER A 1 87 ? -1.950 1.237 3.069 1.00 87.94 87 SER A N 1
ATOM 684 C CA . SER A 1 87 ? -2.243 1.266 4.502 1.00 87.94 87 SER A CA 1
ATOM 685 C C . SER A 1 87 ? -3.385 0.312 4.859 1.00 87.94 87 SER A C 1
ATOM 687 O O . SER A 1 87 ? -4.254 0.005 4.037 1.00 87.94 87 SER A O 1
ATOM 689 N N . GLN A 1 88 ? -3.423 -0.129 6.118 1.00 86.75 88 GLN A N 1
ATOM 690 C CA . GLN A 1 88 ? -4.495 -0.997 6.612 1.00 86.75 88 GLN A CA 1
ATOM 691 C C . GLN A 1 88 ? -5.881 -0.377 6.383 1.00 86.75 88 GLN A C 1
ATOM 693 O O . GLN A 1 88 ? -6.794 -1.068 5.940 1.00 86.75 88 GLN A O 1
ATOM 698 N N . GLN A 1 89 ? -6.021 0.926 6.631 1.00 85.44 89 GLN A N 1
ATOM 699 C CA . GLN A 1 89 ? -7.272 1.650 6.427 1.00 85.44 89 GLN A CA 1
ATOM 700 C C . GLN A 1 89 ? -7.722 1.619 4.959 1.00 85.44 89 GLN A C 1
ATOM 702 O O . GLN A 1 89 ? -8.852 1.223 4.686 1.00 85.44 89 GLN A O 1
ATOM 707 N N . LYS A 1 90 ? -6.829 1.924 4.007 1.00 86.75 90 LYS A N 1
ATOM 708 C CA . LYS A 1 90 ? -7.144 1.870 2.568 1.00 86.75 90 LYS A CA 1
ATOM 709 C C . LYS A 1 90 ? -7.539 0.462 2.114 1.00 86.75 90 LYS A C 1
ATOM 711 O O . LYS A 1 90 ? -8.424 0.306 1.277 1.00 86.75 90 LYS A O 1
ATOM 716 N N . ASN A 1 91 ? -6.913 -0.574 2.679 1.00 89.06 91 ASN A N 1
ATOM 717 C CA . ASN A 1 91 ? -7.294 -1.962 2.413 1.00 89.06 91 ASN A CA 1
ATOM 718 C C . ASN A 1 91 ? -8.712 -2.278 2.930 1.00 89.06 91 ASN A C 1
ATOM 720 O O . ASN A 1 91 ? -9.499 -2.887 2.208 1.00 89.06 91 ASN A O 1
ATOM 724 N N . LEU A 1 92 ? -9.058 -1.831 4.142 1.00 88.06 92 LEU A N 1
ATOM 725 C CA . LEU A 1 92 ? -10.400 -2.011 4.707 1.00 88.06 92 LEU A CA 1
ATOM 726 C C . LEU A 1 92 ? -11.466 -1.265 3.894 1.00 88.06 92 LEU A C 1
ATOM 728 O O . LEU A 1 92 ? -12.498 -1.851 3.576 1.00 88.06 92 LEU A O 1
ATOM 732 N N . GLU A 1 93 ? -11.201 -0.018 3.503 1.00 88.81 93 GLU A N 1
ATOM 733 C CA . GLU A 1 93 ? -12.082 0.775 2.635 1.00 88.81 93 GLU A CA 1
ATOM 734 C C . GLU A 1 93 ? -12.313 0.082 1.283 1.00 88.81 93 GLU A C 1
ATOM 736 O O . GLU A 1 93 ? -13.449 -0.008 0.811 1.00 88.81 93 GLU A O 1
ATOM 741 N N . PHE A 1 94 ? -11.259 -0.483 0.685 1.00 91.75 94 PHE A N 1
ATOM 742 C CA . PHE A 1 94 ? -11.354 -1.258 -0.552 1.00 91.75 94 PHE A CA 1
ATOM 743 C C . PHE A 1 94 ? -12.260 -2.489 -0.399 1.00 91.75 94 PHE A C 1
ATOM 745 O O . PHE A 1 94 ? -13.167 -2.688 -1.209 1.00 91.75 94 PHE A O 1
ATOM 752 N N . VAL A 1 95 ? -12.056 -3.300 0.643 1.00 91.62 95 VAL A N 1
ATOM 753 C CA . VAL A 1 95 ? -12.853 -4.518 0.885 1.00 91.62 95 VAL A CA 1
ATOM 754 C C . VAL A 1 95 ? -14.306 -4.181 1.251 1.00 91.62 95 VAL A C 1
ATOM 756 O O . VAL A 1 95 ? -15.231 -4.904 0.872 1.00 91.62 95 VAL A O 1
ATOM 759 N N . ALA A 1 96 ? -14.530 -3.067 1.956 1.00 87.94 96 ALA A N 1
ATOM 760 C CA . ALA A 1 96 ? -15.865 -2.570 2.269 1.00 87.94 96 ALA A CA 1
ATOM 761 C C . ALA A 1 96 ? -16.623 -2.179 0.995 1.00 87.94 96 ALA A C 1
ATOM 763 O O . ALA A 1 96 ? -17.758 -2.623 0.802 1.00 87.94 96 ALA A O 1
ATOM 764 N N . LYS A 1 97 ? -15.964 -1.407 0.120 1.00 92.75 97 LYS A N 1
ATOM 765 C CA . LYS A 1 97 ? -16.516 -0.904 -1.144 1.00 92.75 97 LYS A CA 1
ATOM 766 C C . LYS A 1 97 ? -16.749 -2.010 -2.174 1.00 92.75 97 LYS A C 1
ATOM 768 O O . LYS A 1 97 ? -17.723 -1.948 -2.918 1.00 92.75 97 LYS A O 1
ATOM 773 N N . TYR A 1 98 ? -15.882 -3.020 -2.225 1.00 93.88 98 TYR A N 1
ATOM 774 C CA . TYR A 1 98 ? -15.958 -4.104 -3.204 1.00 93.88 98 TYR A CA 1
ATOM 775 C C . TYR A 1 98 ? -16.172 -5.454 -2.521 1.00 93.88 98 TYR A C 1
ATOM 777 O O . TYR A 1 98 ? -15.233 -6.214 -2.285 1.00 93.88 98 TYR A O 1
ATOM 785 N N . SER A 1 99 ? -17.439 -5.785 -2.268 1.00 90.69 99 SER A N 1
ATOM 786 C CA . SER A 1 99 ? -17.847 -6.996 -1.544 1.00 90.69 99 SER A CA 1
ATOM 787 C C . SER A 1 99 ? -17.316 -8.305 -2.137 1.00 90.69 99 SER A C 1
ATOM 789 O O . SER A 1 99 ? -17.108 -9.254 -1.385 1.00 90.69 99 SER A O 1
ATOM 791 N N . LYS A 1 100 ? -17.029 -8.357 -3.447 1.00 94.62 100 LYS A N 1
ATOM 792 C CA . LYS A 1 100 ? -16.416 -9.518 -4.123 1.00 94.62 100 LYS A CA 1
ATOM 793 C C . LYS A 1 100 ? -15.023 -9.887 -3.599 1.00 94.62 100 LYS A C 1
ATOM 795 O O . LYS A 1 100 ? -14.578 -11.008 -3.786 1.00 94.62 100 LYS A O 1
ATOM 800 N N . TRP A 1 101 ? -14.334 -8.943 -2.962 1.00 93.94 101 TRP A N 1
ATOM 801 C CA . TRP A 1 101 ? -13.019 -9.145 -2.352 1.00 93.94 101 TRP A CA 1
ATOM 802 C C . TRP A 1 101 ? -13.112 -9.390 -0.841 1.00 93.94 101 TRP A C 1
ATOM 804 O O . TRP A 1 101 ? -12.100 -9.452 -0.151 1.00 93.94 101 TRP A O 1
ATOM 814 N N . ARG A 1 102 ? -14.317 -9.540 -0.280 1.00 91.44 102 ARG A N 1
ATOM 815 C CA . ARG A 1 102 ? -14.464 -10.008 1.103 1.00 91.44 102 ARG A CA 1
ATOM 816 C C . ARG A 1 102 ? -14.035 -11.465 1.188 1.00 91.44 102 ARG A C 1
ATOM 818 O O . ARG A 1 102 ? -14.247 -12.239 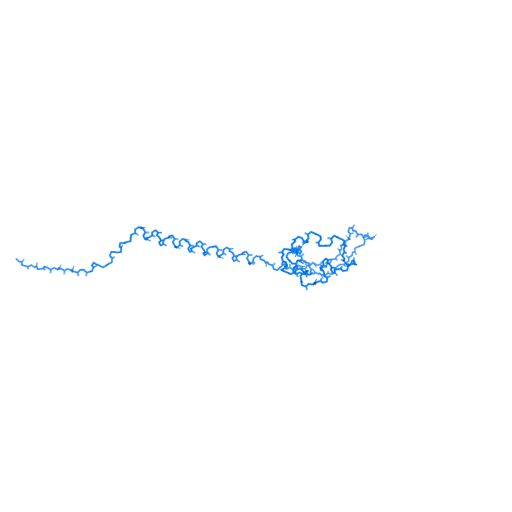0.260 1.00 91.44 102 ARG A O 1
ATOM 825 N N . ARG A 1 103 ? -13.480 -11.857 2.335 1.00 87.50 103 ARG A N 1
ATOM 826 C CA . ARG A 1 103 ? -12.994 -13.224 2.576 1.00 87.50 103 ARG A CA 1
ATOM 827 C C . ARG A 1 103 ? -14.061 -14.300 2.320 1.00 87.50 103 ARG A C 1
ATOM 829 O O . ARG A 1 103 ? -13.705 -15.380 1.874 1.00 87.50 103 ARG A O 1
ATOM 836 N N . SER A 1 104 ? -15.331 -14.007 2.599 1.00 88.69 104 SER A N 1
ATOM 837 C CA . SER A 1 104 ? -16.469 -14.908 2.357 1.00 88.69 104 SER A CA 1
ATOM 838 C C . SER A 1 104 ? -16.864 -15.035 0.883 1.00 88.69 104 SER A C 1
ATOM 840 O O . SER A 1 104 ? -17.432 -16.051 0.503 1.00 88.69 104 SER A O 1
ATOM 842 N N . ASN A 1 105 ? -16.559 -14.028 0.060 1.00 91.94 105 ASN A N 1
ATOM 843 C CA . ASN A 1 105 ? -17.083 -13.902 -1.303 1.00 91.94 105 ASN A CA 1
ATOM 844 C C . ASN A 1 105 ? -16.013 -14.070 -2.389 1.00 91.94 105 ASN A C 1
ATOM 846 O O . ASN A 1 105 ? -16.346 -14.235 -3.561 1.00 91.94 105 ASN A O 1
ATOM 850 N N . VAL A 1 106 ? -14.733 -13.961 -2.028 1.00 94.62 106 VAL A N 1
ATOM 851 C CA . VAL A 1 106 ? -13.634 -14.034 -2.988 1.00 94.62 106 VAL A CA 1
ATOM 852 C C . VAL A 1 106 ? -13.524 -15.439 -3.576 1.00 94.62 106 VAL A C 1
ATOM 854 O O . VAL A 1 106 ? -13.571 -16.442 -2.865 1.00 94.62 106 VAL A O 1
ATOM 857 N N . LEU A 1 107 ? -13.360 -15.515 -4.896 1.00 95.31 107 LEU A N 1
ATOM 858 C CA . LEU A 1 107 ? -13.135 -16.786 -5.576 1.00 95.31 107 LEU A CA 1
ATOM 859 C C . LEU A 1 107 ? -11.767 -17.348 -5.181 1.00 95.31 107 LEU A C 1
ATOM 861 O O . LEU A 1 107 ? -10.765 -16.632 -5.214 1.00 95.31 107 LEU A O 1
ATOM 865 N N . ALA A 1 108 ? -11.712 -18.652 -4.905 1.00 93.50 108 ALA A N 1
ATOM 866 C CA . ALA A 1 108 ? -10.473 -19.348 -4.551 1.00 93.50 108 ALA A CA 1
ATOM 867 C C . ALA A 1 108 ? -9.387 -19.261 -5.644 1.00 93.50 108 ALA A C 1
ATOM 869 O O . ALA A 1 108 ? -8.207 -19.404 -5.347 1.00 93.50 108 ALA A O 1
ATOM 870 N N . LEU A 1 109 ? -9.768 -18.969 -6.896 1.00 96.12 109 LEU A N 1
ATOM 871 C CA . LEU A 1 109 ? -8.827 -18.704 -7.989 1.00 96.12 10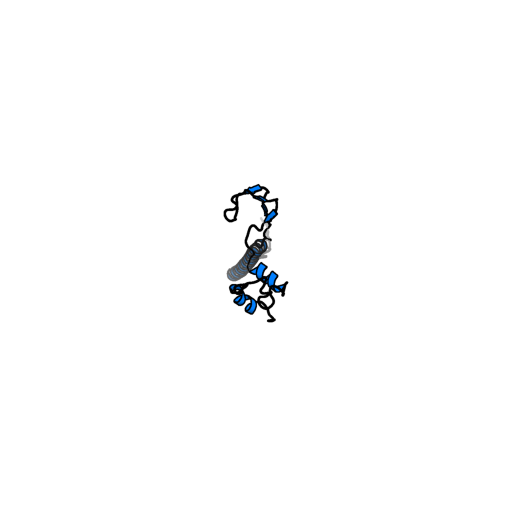9 LEU A CA 1
ATOM 872 C C . LEU A 1 109 ? -7.958 -17.457 -7.736 1.00 96.12 109 LEU A C 1
ATOM 874 O O . LEU A 1 109 ? -6.830 -17.390 -8.211 1.00 96.12 109 LEU A O 1
ATOM 878 N N . PHE A 1 110 ? -8.478 -16.469 -7.001 1.00 94.81 110 PHE A N 1
ATOM 879 C CA . PHE A 1 110 ? -7.811 -15.185 -6.765 1.00 94.81 110 PHE A CA 1
ATOM 880 C C . PHE A 1 110 ? -7.255 -15.026 -5.347 1.00 94.81 110 PHE A C 1
ATOM 882 O O . PHE A 1 110 ? -6.558 -14.050 -5.074 1.00 94.81 110 PHE A O 1
ATOM 889 N N . ALA A 1 111 ? -7.577 -15.941 -4.432 1.00 94.25 111 ALA A N 1
ATOM 890 C CA . ALA A 1 111 ? -7.221 -15.824 -3.026 1.00 94.25 111 ALA A CA 1
ATOM 891 C C . ALA A 1 111 ? -6.929 -17.191 -2.407 1.00 94.25 111 ALA A C 1
ATOM 893 O O . ALA A 1 111 ? -7.728 -18.122 -2.503 1.00 94.25 111 ALA A O 1
ATOM 894 N N . ASP A 1 112 ? -5.796 -17.287 -1.716 1.00 93.19 112 ASP A N 1
ATOM 895 C CA . ASP A 1 112 ? -5.442 -18.466 -0.936 1.00 93.19 112 ASP A CA 1
ATOM 896 C C . ASP A 1 112 ? -6.164 -18.490 0.429 1.00 93.19 112 ASP A C 1
ATOM 898 O O . ASP A 1 112 ? -6.872 -17.562 0.830 1.00 93.19 112 ASP A O 1
ATOM 902 N N . LYS A 1 113 ? -5.932 -19.551 1.212 1.00 89.56 113 LYS A N 1
ATOM 903 C CA . LYS A 1 113 ? -6.509 -19.699 2.563 1.00 89.56 113 LYS A CA 1
ATOM 904 C C . LYS A 1 113 ? -6.041 -18.610 3.551 1.00 89.56 113 LYS A C 1
ATOM 906 O O . LYS A 1 113 ? -6.684 -18.382 4.586 1.00 89.56 113 LYS A O 1
ATOM 911 N N . ASN A 1 114 ? -4.921 -17.944 3.262 1.00 90.56 114 ASN A N 1
ATOM 912 C CA . ASN A 1 114 ? -4.322 -16.909 4.102 1.00 90.56 114 ASN A CA 1
ATOM 913 C C . ASN A 1 114 ? -4.893 -15.512 3.816 1.00 90.56 114 ASN A C 1
ATOM 915 O O . ASN A 1 114 ? -4.707 -14.608 4.639 1.00 90.56 114 ASN A O 1
ATOM 919 N N . TYR A 1 115 ? -5.623 -15.337 2.713 1.00 91.69 115 TYR A N 1
ATOM 920 C CA . TYR A 1 115 ? -6.212 -14.068 2.310 1.00 91.69 115 TYR A CA 1
ATOM 921 C C . TYR A 1 115 ? -7.047 -13.423 3.424 1.00 91.69 115 TYR A C 1
ATOM 923 O O . TYR A 1 115 ? -7.952 -14.027 4.010 1.00 91.69 115 TYR A O 1
ATOM 931 N N . LEU A 1 116 ? -6.695 -12.179 3.757 1.00 88.19 116 LEU A N 1
ATOM 932 C CA . LEU A 1 116 ? -7.279 -11.376 4.837 1.00 88.19 116 LEU A CA 1
ATOM 933 C C . LEU A 1 116 ? -7.291 -12.036 6.231 1.00 88.19 116 LEU A C 1
ATOM 935 O O . LEU A 1 116 ? -7.940 -11.506 7.126 1.00 88.19 116 LEU A O 1
ATOM 939 N N . ARG A 1 117 ? -6.544 -13.127 6.481 1.00 84.94 117 ARG A N 1
ATOM 940 C CA . ARG A 1 117 ? -6.571 -13.869 7.763 1.00 84.94 117 ARG A CA 1
ATOM 941 C C . ARG A 1 117 ? -6.263 -12.997 8.982 1.00 84.94 117 ARG A C 1
ATOM 943 O O . ARG A 1 117 ? -6.923 -13.118 10.008 1.00 84.94 117 ARG A O 1
ATOM 950 N N . LYS A 1 118 ? -5.265 -12.114 8.878 1.00 75.62 118 LYS A N 1
ATOM 951 C CA . LYS A 1 118 ? -4.872 -11.197 9.966 1.00 75.62 118 LYS A CA 1
ATOM 952 C C . LYS A 1 118 ? -5.917 -10.096 10.207 1.00 75.62 118 LYS A C 1
ATOM 954 O O . LYS A 1 118 ? -6.063 -9.626 11.330 1.00 75.62 118 LYS A O 1
ATOM 959 N N . ASN A 1 119 ? -6.670 -9.724 9.173 1.00 64.94 119 ASN A N 1
ATOM 960 C CA . ASN A 1 119 ? -7.557 -8.558 9.169 1.00 64.94 119 ASN A CA 1
ATOM 961 C C . ASN A 1 119 ? -8.996 -8.887 9.619 1.00 64.94 119 ASN A C 1
ATOM 963 O O . ASN A 1 119 ? -9.822 -7.983 9.756 1.00 64.94 119 ASN A O 1
ATOM 967 N N . ILE A 1 120 ? -9.290 -10.163 9.907 1.00 54.75 120 ILE A N 1
ATOM 968 C CA . ILE A 1 120 ? -10.611 -10.632 10.368 1.00 54.75 120 ILE A CA 1
ATOM 969 C C . ILE A 1 120 ? -11.002 -9.985 11.708 1.00 54.75 120 ILE A C 1
ATOM 971 O O . ILE A 1 120 ? -12.164 -9.670 11.926 1.00 54.75 120 ILE A O 1
ATOM 975 N N . ARG A 1 121 ? -10.032 -9.708 12.591 1.00 51.50 121 ARG A N 1
ATOM 976 C CA . ARG A 1 121 ? -10.319 -9.145 13.924 1.00 51.50 121 ARG A CA 1
ATOM 977 C C . ARG A 1 121 ? -10.891 -7.723 13.894 1.00 51.50 121 ARG A C 1
ATOM 979 O O . ARG A 1 121 ? -11.608 -7.350 14.812 1.00 51.50 121 ARG A O 1
ATOM 986 N N . TYR A 1 122 ? -10.577 -6.936 12.863 1.00 49.59 122 TYR A N 1
ATOM 987 C CA . TYR A 1 122 ? -11.068 -5.558 12.736 1.00 49.59 122 TYR A CA 1
ATOM 988 C C . TYR A 1 122 ? -12.348 -5.472 11.906 1.00 49.59 122 TYR A C 1
ATOM 990 O O . TYR A 1 122 ? -13.184 -4.622 12.176 1.00 49.59 122 TYR A O 1
ATOM 998 N N . THR A 1 123 ? -12.549 -6.385 10.951 1.00 51.91 123 THR A N 1
ATOM 999 C CA . THR A 1 123 ? -13.792 -6.441 10.160 1.00 51.91 123 THR A CA 1
ATOM 1000 C C . THR A 1 123 ? -15.010 -6.802 11.011 1.00 51.91 123 THR A C 1
ATOM 1002 O O . THR A 1 123 ? -16.095 -6.312 10.725 1.00 51.91 123 THR A O 1
ATOM 1005 N N . SER A 1 124 ? -14.830 -7.557 12.101 1.00 51.88 124 SER A N 1
ATOM 1006 C CA . SER A 1 124 ? -15.884 -7.826 13.089 1.00 51.88 124 SER A CA 1
ATOM 1007 C C . SER A 1 124 ? -16.133 -6.688 14.091 1.00 51.88 124 SER A C 1
ATOM 1009 O O . SER A 1 124 ? -17.106 -6.760 14.832 1.00 51.88 124 SER A O 1
ATOM 1011 N N . LEU A 1 125 ? -15.260 -5.671 14.161 1.00 50.56 125 LEU A N 1
ATOM 1012 C CA . LEU A 1 125 ? -15.338 -4.588 15.157 1.00 50.56 125 LEU A CA 1
ATOM 1013 C C . LEU A 1 125 ? -15.694 -3.217 14.549 1.00 50.56 125 LEU A C 1
ATOM 1015 O O . LEU A 1 125 ? -16.153 -2.341 15.273 1.00 50.56 125 LEU A O 1
ATOM 1019 N N . SER A 1 126 ? -15.478 -3.013 13.243 1.00 46.50 126 SER A N 1
ATOM 1020 C CA . SER A 1 126 ? -15.688 -1.722 12.563 1.00 46.50 126 SER A CA 1
ATOM 1021 C C . SER A 1 126 ? -16.776 -1.714 11.485 1.00 46.50 126 SER A C 1
ATOM 1023 O O . SER A 1 126 ? -17.012 -0.668 10.881 1.00 46.50 126 SER A O 1
ATOM 1025 N N . MET A 1 127 ? -17.465 -2.832 11.239 1.00 48.41 127 MET A N 1
ATOM 1026 C CA . MET A 1 127 ? -18.646 -2.860 10.369 1.00 48.41 127 MET A CA 1
ATOM 1027 C C . MET A 1 127 ? -19.903 -3.039 11.230 1.00 48.41 127 MET A C 1
ATOM 1029 O O . MET A 1 127 ? -20.069 -4.114 11.803 1.00 48.41 127 MET A O 1
ATOM 1033 N N . PRO A 1 128 ? -20.796 -2.030 11.334 1.00 40.56 128 PRO A N 1
ATOM 1034 C CA . PRO A 1 128 ? -21.969 -2.106 12.205 1.00 40.56 128 PRO A CA 1
ATOM 1035 C C . PRO A 1 128 ? -22.974 -3.195 11.830 1.00 40.56 128 PRO A C 1
ATOM 1037 O O . PRO A 1 128 ? -23.854 -3.466 12.627 1.00 40.56 128 PRO A O 1
ATOM 1040 N N . ASN A 1 129 ? -22.863 -3.828 10.661 1.00 40.81 129 ASN A N 1
ATOM 1041 C CA . ASN A 1 129 ? -23.776 -4.879 10.230 1.00 40.81 129 ASN A CA 1
ATOM 1042 C C . ASN A 1 129 ? -22.974 -5.974 9.522 1.00 40.81 129 ASN A C 1
ATOM 1044 O O . ASN A 1 129 ? -22.485 -5.775 8.408 1.00 40.81 129 ASN A O 1
ATOM 1048 N N . GLY A 1 130 ? -22.804 -7.109 10.199 1.00 46.31 130 GLY A N 1
ATOM 1049 C CA . GLY A 1 130 ? -22.170 -8.293 9.636 1.00 46.31 130 GLY A CA 1
ATOM 1050 C C . GLY A 1 130 ? -23.029 -8.912 8.538 1.00 46.31 130 GLY A C 1
ATOM 1051 O O . GLY A 1 130 ? -24.112 -9.402 8.838 1.00 46.31 130 GLY A O 1
ATOM 1052 N N . LEU A 1 131 ? -22.512 -8.893 7.305 1.00 37.69 131 LEU A N 1
ATOM 1053 C CA . LEU A 1 131 ? -22.876 -9.740 6.160 1.00 37.69 131 LEU A CA 1
ATOM 1054 C C . LEU A 1 131 ? -21.641 -9.937 5.259 1.00 37.69 131 LEU A C 1
ATOM 1056 O O . LEU A 1 131 ? -21.000 -8.924 4.872 1.00 37.69 131 LEU A O 1
#